Protein AF-A0A3Q3R2K5-F1 (afdb_monomer_lite)

pLDDT: mean 82.6, std 10.85, range [51.72, 96.0]

Foldseek 3Di:
DPVVDDPVVPVVDDPVVVVVVCVVCCVVCVVDDPVRSVVVVCVVCVPPPLPPWDKWFFQDKPDPQADPRWIWTDDQQATFTAHPPPRDTDDGAGPVQFPDWDQPPVFWIWTHGVVRDTITTGTDD

Radius of gyration: 19.09 Å; chains: 1; bounding box: 48×30×46 Å

Structure (mmCIF, N/CA/C/O backbone):
data_AF-A0A3Q3R2K5-F1
#
_entry.id   AF-A0A3Q3R2K5-F1
#
loop_
_atom_site.group_PDB
_atom_site.id
_atom_site.type_symbol
_atom_site.label_atom_id
_atom_site.label_alt_id
_atom_site.label_comp_id
_atom_site.label_asym_id
_atom_site.label_entity_id
_atom_site.label_seq_id
_atom_site.pdbx_PDB_ins_code
_atom_site.Cartn_x
_atom_site.Cartn_y
_atom_site.Cartn_z
_atom_site.occupancy
_atom_site.B_iso_or_equiv
_atom_site.auth_seq_id
_atom_site.auth_comp_id
_atom_site.auth_asym_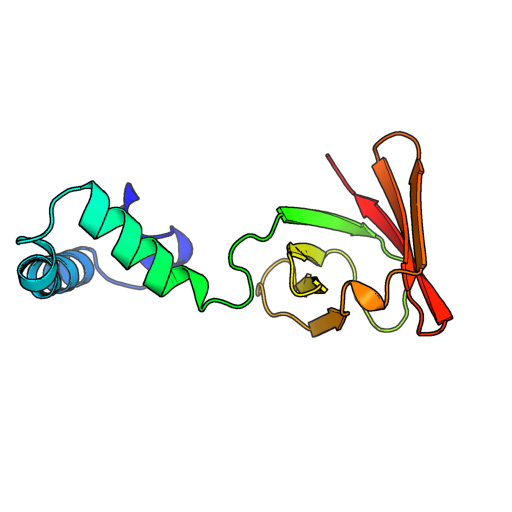id
_atom_site.auth_atom_id
_atom_site.pdbx_PDB_model_num
ATOM 1 N N . MET A 1 1 ? -22.893 -0.768 8.577 1.00 70.75 1 MET A N 1
ATOM 2 C CA . MET A 1 1 ? -22.172 -2.034 8.291 1.00 70.75 1 MET A CA 1
ATOM 3 C C . MET A 1 1 ? -21.407 -1.966 6.982 1.00 70.75 1 MET A C 1
ATOM 5 O O . MET A 1 1 ? -20.203 -2.156 7.020 1.00 70.75 1 MET A O 1
ATOM 9 N N . GLN A 1 2 ? -22.055 -1.666 5.850 1.00 72.50 2 GLN A N 1
ATOM 10 C CA . GLN A 1 2 ? -21.376 -1.603 4.546 1.00 72.50 2 GLN A CA 1
ATOM 11 C C . GLN A 1 2 ? -20.255 -0.547 4.488 1.00 72.50 2 GLN A C 1
ATOM 13 O O . GLN A 1 2 ? -19.241 -0.776 3.850 1.00 72.50 2 GLN A O 1
ATOM 18 N N . GLU A 1 3 ? -20.389 0.561 5.222 1.00 80.31 3 GLU A N 1
ATOM 19 C CA . GLU A 1 3 ? -19.350 1.601 5.333 1.00 80.31 3 GLU A CA 1
ATOM 20 C C . GLU A 1 3 ? -18.143 1.194 6.199 1.00 80.31 3 GLU A C 1
ATOM 22 O O . GLU A 1 3 ? -17.101 1.840 6.152 1.00 80.31 3 GLU A O 1
ATOM 27 N N . CYS A 1 4 ? -18.267 0.130 7.000 1.00 82.56 4 CYS A N 1
ATOM 28 C CA . CYS A 1 4 ? -17.226 -0.319 7.933 1.00 82.56 4 CYS A CA 1
ATOM 29 C C . CYS A 1 4 ? -16.463 -1.552 7.426 1.00 82.56 4 CYS A C 1
ATOM 31 O O . CYS A 1 4 ? -15.482 -1.961 8.043 1.00 82.56 4 CYS A O 1
ATOM 33 N N . VAL A 1 5 ? -16.927 -2.168 6.336 1.00 87.06 5 VAL A N 1
ATOM 34 C CA . VAL A 1 5 ? -16.349 -3.378 5.744 1.00 87.06 5 VAL A CA 1
ATOM 35 C C . VAL A 1 5 ? -15.908 -3.044 4.322 1.00 87.06 5 VAL A C 1
ATOM 37 O O . VAL A 1 5 ? -16.732 -2.554 3.549 1.00 87.06 5 VAL A O 1
ATOM 40 N N . PRO A 1 6 ? -14.656 -3.326 3.921 1.00 84.56 6 PRO A N 1
ATOM 41 C CA . PRO A 1 6 ? -14.230 -3.017 2.565 1.00 84.56 6 PRO A CA 1
ATOM 42 C C . PRO A 1 6 ? -15.091 -3.772 1.529 1.00 84.56 6 PRO A C 1
ATOM 44 O O . PRO A 1 6 ? -15.358 -4.968 1.717 1.00 84.56 6 PRO A O 1
ATOM 47 N N . PRO A 1 7 ? -15.504 -3.124 0.421 1.00 84.75 7 PRO A N 1
ATOM 48 C CA . PRO A 1 7 ? -16.470 -3.685 -0.529 1.00 84.75 7 PRO A CA 1
ATOM 49 C C . PRO A 1 7 ? -16.157 -5.103 -1.041 1.00 84.75 7 PRO A C 1
ATOM 51 O O . PRO A 1 7 ? -17.086 -5.913 -1.095 1.00 84.75 7 PRO A O 1
ATOM 54 N N . PRO A 1 8 ? -14.888 -5.469 -1.339 1.00 83.50 8 PRO A N 1
ATOM 55 C CA . PRO A 1 8 ? -14.554 -6.819 -1.800 1.00 83.50 8 PRO A CA 1
ATOM 56 C C . PRO A 1 8 ? -14.829 -7.928 -0.779 1.00 83.50 8 PRO A C 1
ATOM 58 O O . PRO A 1 8 ? -14.899 -9.095 -1.159 1.00 83.50 8 PRO A O 1
ATOM 61 N N . PHE A 1 9 ? -14.939 -7.600 0.512 1.00 83.81 9 PHE A N 1
ATOM 62 C CA . PHE A 1 9 ? -15.232 -8.568 1.573 1.00 83.81 9 PHE A CA 1
ATOM 63 C C . PHE A 1 9 ? -16.707 -8.582 1.951 1.00 83.81 9 PHE A C 1
ATOM 65 O O . PHE A 1 9 ? -17.216 -9.628 2.352 1.00 83.81 9 PHE A O 1
ATOM 72 N N . TYR A 1 10 ? -17.408 -7.456 1.793 1.00 84.81 10 TYR A N 1
ATOM 73 C CA . TYR A 1 10 ? -18.818 -7.372 2.158 1.00 84.81 10 TYR A CA 1
ATOM 74 C C . TYR A 1 10 ? -19.671 -8.363 1.360 1.00 84.81 10 TYR A C 1
ATOM 76 O O . TYR A 1 10 ? -20.515 -9.032 1.939 1.00 84.81 10 TYR A O 1
ATOM 84 N N . SER A 1 11 ? -19.398 -8.537 0.063 1.00 84.06 11 SER A N 1
ATOM 85 C CA . SER A 1 11 ? -20.109 -9.508 -0.783 1.00 84.06 11 SER A CA 1
ATOM 86 C C . SER A 1 11 ? -19.747 -10.972 -0.506 1.00 84.06 11 SER A C 1
ATOM 88 O O . SER A 1 11 ? -20.502 -11.864 -0.884 1.00 84.06 11 SER A O 1
ATOM 90 N N . LYS A 1 12 ? -18.611 -11.242 0.154 1.00 85.06 12 LYS A N 1
ATOM 91 C CA . LYS A 1 12 ? -18.142 -12.609 0.442 1.00 85.06 12 LYS A CA 1
ATOM 92 C C . LYS A 1 12 ? -18.839 -13.247 1.641 1.00 85.06 12 LYS A C 1
ATOM 94 O O . LYS A 1 12 ? -18.753 -14.460 1.807 1.00 85.06 12 LYS A O 1
ATOM 99 N N . GLN A 1 13 ? -19.501 -12.456 2.484 1.00 83.19 13 GLN A N 1
ATOM 100 C CA . GLN A 1 13 ? -20.222 -12.951 3.654 1.00 83.19 13 GLN A CA 1
ATOM 101 C C . GLN A 1 13 ? -21.599 -12.299 3.779 1.00 83.19 13 GLN A C 1
ATOM 103 O O . GLN A 1 13 ? -21.805 -11.160 3.376 1.00 83.19 13 GLN A O 1
ATOM 108 N N . GLY A 1 14 ? -22.561 -13.021 4.356 1.00 84.25 14 GLY A N 1
ATOM 109 C CA . GLY A 1 14 ? -23.910 -12.494 4.563 1.00 84.25 14 GLY A CA 1
ATOM 110 C C . GLY A 1 14 ? -23.936 -11.333 5.563 1.00 84.25 14 GLY A C 1
ATOM 111 O O . GLY A 1 14 ? -23.191 -11.324 6.544 1.00 84.25 14 GLY A O 1
ATOM 112 N N . SER A 1 15 ? -24.848 -10.377 5.365 1.00 86.12 15 SER A N 1
ATOM 113 C CA . SER A 1 15 ? -25.015 -9.203 6.240 1.00 86.12 15 SER A CA 1
ATOM 114 C C . SER A 1 15 ? -25.218 -9.570 7.717 1.00 86.12 15 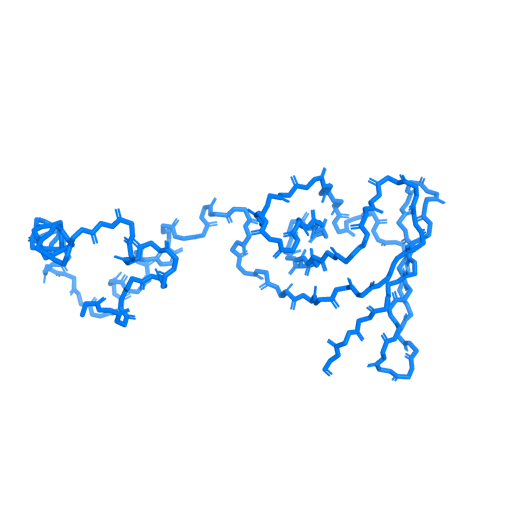SER A C 1
ATOM 116 O O . SER A 1 15 ? -24.655 -8.924 8.598 1.00 86.12 15 SER A O 1
ATOM 118 N N . GLN A 1 16 ? -25.960 -10.648 7.985 1.00 89.00 16 GLN A N 1
ATOM 119 C CA . GLN A 1 16 ? -26.173 -11.191 9.331 1.00 89.00 16 GLN A CA 1
ATOM 120 C C . GLN A 1 16 ? -24.884 -11.714 9.971 1.00 89.00 16 GLN A C 1
ATOM 122 O O . GLN A 1 16 ? -24.672 -11.546 11.168 1.00 89.00 16 GLN A O 1
ATOM 127 N N . HIS A 1 17 ? -23.992 -12.311 9.181 1.00 90.12 17 HIS A N 1
ATOM 128 C CA . HIS A 1 17 ? -22.720 -12.811 9.691 1.00 90.12 17 HIS A CA 1
ATOM 129 C C . HIS A 1 17 ? -21.810 -11.655 10.124 1.00 90.12 17 HIS A C 1
ATOM 131 O O . HIS A 1 17 ? -21.251 -11.689 11.218 1.00 90.12 17 HIS A O 1
ATOM 137 N N . TRP A 1 18 ? -21.752 -10.582 9.328 1.00 89.75 18 TRP A N 1
ATOM 138 C CA . TRP A 1 18 ? -21.066 -9.347 9.713 1.00 89.75 18 TRP A CA 1
ATOM 139 C C . TRP A 1 18 ? -21.628 -8.745 11.002 1.00 89.75 18 TRP A C 1
ATOM 141 O O . TRP A 1 18 ? -20.851 -8.372 11.876 1.00 89.75 18 TRP A O 1
ATOM 151 N N . LEU A 1 19 ? -22.958 -8.678 11.142 1.00 89.06 19 LEU A N 1
ATOM 152 C CA . LEU A 1 19 ? -23.605 -8.184 12.364 1.00 89.06 19 LEU A CA 1
ATOM 153 C C . LEU A 1 19 ? -23.189 -9.003 13.585 1.00 89.06 19 LEU A C 1
ATOM 155 O O . LEU A 1 19 ? -22.735 -8.427 14.570 1.00 89.06 19 LEU A O 1
ATOM 159 N N . ASN A 1 20 ? -23.263 -10.330 13.491 1.00 91.56 20 ASN A N 1
ATOM 160 C CA . ASN A 1 20 ? -22.887 -11.217 14.587 1.00 91.56 20 ASN A CA 1
ATOM 161 C C . ASN A 1 20 ? -21.421 -11.030 14.997 1.00 91.56 20 ASN A C 1
ATOM 163 O O . ASN A 1 20 ? -21.146 -10.876 16.186 1.00 91.56 20 ASN A O 1
ATOM 167 N N . MET A 1 21 ? -20.492 -10.977 14.036 1.00 89.88 21 MET A N 1
ATOM 168 C CA . MET A 1 21 ? -19.074 -10.732 14.329 1.00 89.88 21 MET A CA 1
ATOM 169 C C . MET A 1 21 ? -18.860 -9.371 14.999 1.00 89.88 21 MET A C 1
ATOM 171 O O . MET A 1 21 ? -18.153 -9.274 16.001 1.00 89.88 21 MET A O 1
ATOM 175 N N . THR A 1 22 ? -19.494 -8.309 14.496 1.00 89.19 22 THR A N 1
ATOM 176 C CA . THR A 1 22 ? -19.372 -6.978 15.103 1.00 89.19 22 THR A CA 1
ATOM 177 C C . THR A 1 22 ? -19.927 -6.958 16.523 1.00 89.19 22 THR A C 1
ATOM 179 O O . THR A 1 22 ? -19.257 -6.446 17.414 1.00 89.19 22 THR A O 1
ATOM 182 N N . THR A 1 23 ? -21.099 -7.548 16.772 1.00 89.69 23 THR A N 1
ATOM 183 C CA . THR A 1 23 ? -21.684 -7.626 18.119 1.00 89.69 23 THR A CA 1
ATOM 184 C C . THR A 1 23 ? -20.788 -8.402 19.083 1.00 89.69 23 THR A C 1
ATOM 186 O O . THR A 1 23 ? -20.613 -7.965 20.219 1.00 89.69 23 THR A O 1
ATOM 189 N N . GLN A 1 24 ? -20.176 -9.503 18.633 1.00 91.00 24 GLN A N 1
ATOM 190 C CA . GLN A 1 24 ? -19.235 -10.288 19.438 1.00 91.00 24 GLN A CA 1
ATOM 191 C C . GLN A 1 24 ? -17.999 -9.473 19.843 1.00 91.00 24 GLN A C 1
ATOM 193 O O . GLN A 1 24 ? -17.618 -9.474 21.012 1.00 91.00 24 GLN A O 1
ATOM 198 N N . HIS A 1 25 ? -17.401 -8.726 18.913 1.00 88.50 25 HIS A N 1
ATOM 199 C CA . HIS A 1 25 ? -16.209 -7.922 19.200 1.00 88.50 25 HIS A CA 1
ATOM 200 C C . HIS A 1 25 ? -16.513 -6.586 19.895 1.00 88.50 25 HIS A C 1
ATOM 202 O O . HIS A 1 25 ? -15.626 -6.008 20.526 1.00 88.50 25 HIS A O 1
ATOM 208 N N . MET A 1 26 ? -17.762 -6.108 19.859 1.00 88.69 26 MET A N 1
ATOM 209 C CA . MET A 1 26 ? -18.144 -4.830 20.466 1.00 88.69 26 MET A CA 1
ATOM 210 C C . MET A 1 26 ? -17.891 -4.799 21.979 1.00 88.69 26 MET A C 1
ATOM 212 O O . MET A 1 26 ? -17.532 -3.752 22.508 1.00 88.69 26 MET A O 1
ATOM 216 N N . GLN A 1 27 ? -18.012 -5.933 22.679 1.00 86.75 27 GLN A N 1
ATOM 217 C CA . GLN A 1 27 ? -17.764 -6.012 24.127 1.00 86.75 27 GLN A CA 1
ATOM 218 C C . GLN A 1 27 ? -16.314 -5.670 24.507 1.00 86.75 27 GLN A C 1
ATOM 220 O O . GLN A 1 27 ? -16.074 -5.117 25.576 1.00 86.75 27 GLN A O 1
ATOM 225 N N . GLN A 1 28 ? -15.353 -5.955 23.623 1.00 85.56 28 GLN A N 1
ATOM 226 C CA . GLN A 1 28 ? -13.933 -5.656 23.843 1.00 85.56 28 GLN A CA 1
ATOM 227 C C . GLN A 1 28 ? -13.609 -4.178 23.589 1.00 85.56 28 GLN A C 1
ATOM 229 O O . GLN A 1 28 ? -12.684 -3.633 24.183 1.00 85.56 28 GLN A O 1
ATOM 234 N N . VAL A 1 29 ? -14.385 -3.526 22.718 1.00 86.81 29 VAL A N 1
ATOM 235 C CA . VAL A 1 29 ? -14.189 -2.126 22.312 1.00 86.81 29 VAL A CA 1
ATOM 236 C C . VAL A 1 29 ? -15.011 -1.162 23.174 1.00 86.81 29 VAL A C 1
ATOM 238 O O . VAL A 1 29 ? -14.607 -0.019 23.359 1.00 86.81 29 VAL A O 1
ATOM 241 N N . GLN A 1 30 ? -16.128 -1.619 23.750 1.00 88.56 30 GLN A N 1
ATOM 242 C CA . GLN A 1 30 ? -17.037 -0.810 24.568 1.00 88.56 30 GLN A CA 1
ATOM 243 C C . GLN A 1 30 ? -16.381 0.023 25.689 1.00 88.56 30 GLN A C 1
ATOM 245 O O . GLN A 1 30 ? -16.810 1.162 25.873 1.00 88.56 30 GLN A O 1
ATOM 250 N N . PRO A 1 31 ? -15.376 -0.475 26.442 1.00 92.38 31 PRO A N 1
ATOM 251 C CA . PRO A 1 31 ? -14.753 0.312 27.509 1.00 92.38 31 PRO A CA 1
ATOM 252 C C . PRO A 1 31 ? -13.790 1.398 27.001 1.00 92.38 31 PRO A C 1
ATOM 254 O O . PRO A 1 31 ? -13.301 2.199 27.798 1.00 92.38 31 PRO A O 1
ATOM 257 N N . LEU A 1 32 ? -13.483 1.432 25.701 1.00 94.44 32 LEU A N 1
ATOM 258 C CA . LEU A 1 32 ? -12.528 2.370 25.122 1.00 94.44 32 LEU A CA 1
ATOM 259 C C . LEU A 1 32 ? -13.203 3.699 24.789 1.00 94.44 32 LEU A C 1
ATOM 261 O O . LEU A 1 32 ? -14.272 3.748 24.183 1.00 94.44 32 LEU A O 1
ATOM 265 N N . ASN A 1 33 ? -12.521 4.803 25.086 1.00 95.69 33 ASN A N 1
ATOM 266 C CA . ASN A 1 33 ? -12.895 6.088 24.503 1.00 95.69 33 ASN A CA 1
ATOM 267 C C . ASN A 1 33 ? -12.481 6.155 23.011 1.00 95.69 33 ASN A C 1
ATOM 269 O O . ASN A 1 33 ? -11.641 5.370 22.558 1.00 95.69 33 ASN A O 1
ATOM 273 N N . PRO A 1 34 ? -13.004 7.116 22.224 1.00 94.62 34 PRO A N 1
ATOM 274 C CA . PRO A 1 34 ? -12.707 7.200 20.793 1.00 94.62 34 PRO A CA 1
ATOM 275 C C . PRO A 1 34 ? -11.215 7.309 20.445 1.00 94.62 34 PRO A C 1
ATOM 277 O O . PRO A 1 34 ? -10.783 6.772 19.427 1.00 94.62 34 PRO A O 1
ATOM 280 N N . HIS A 1 35 ? -10.406 7.978 21.273 1.00 96.00 35 HIS A N 1
ATOM 281 C CA . HIS A 1 35 ? -8.964 8.091 21.041 1.00 96.00 35 HIS A CA 1
ATOM 282 C C . HIS A 1 35 ? -8.250 6.759 21.279 1.00 96.00 35 HIS A C 1
ATOM 284 O O . HIS A 1 35 ? -7.406 6.369 20.475 1.00 96.00 35 HIS A O 1
ATOM 290 N N . GLN A 1 36 ? -8.625 6.039 22.337 1.00 96.00 36 GLN A N 1
ATOM 291 C CA . GLN A 1 36 ? -8.100 4.707 22.638 1.00 96.00 36 GLN A CA 1
ATOM 292 C C . GLN A 1 36 ? -8.471 3.702 21.547 1.00 96.00 36 GLN A C 1
ATOM 294 O O . GLN A 1 36 ? -7.601 2.973 21.080 1.00 96.00 36 GLN A O 1
ATOM 299 N N . ALA A 1 37 ? -9.724 3.712 21.082 1.00 94.19 37 ALA A N 1
ATOM 300 C CA . ALA A 1 37 ? -10.169 2.849 19.991 1.00 94.19 37 ALA A CA 1
ATOM 301 C C . ALA A 1 37 ? -9.382 3.119 18.695 1.00 94.19 37 ALA A C 1
ATOM 303 O O . ALA A 1 37 ? -8.929 2.182 18.041 1.00 94.19 37 ALA A O 1
ATOM 304 N N . ARG A 1 38 ? -9.140 4.395 18.352 1.00 94.69 38 ARG A N 1
ATOM 305 C CA . ARG A 1 38 ? -8.301 4.773 17.199 1.00 94.69 38 ARG A CA 1
ATOM 306 C C . ARG A 1 38 ? -6.855 4.315 17.365 1.00 94.69 38 ARG A C 1
ATOM 308 O O . ARG A 1 38 ? -6.294 3.763 16.426 1.00 94.69 38 ARG A O 1
ATOM 315 N N . ALA A 1 39 ? -6.257 4.525 18.537 1.00 95.56 39 ALA A N 1
ATOM 316 C CA . ALA A 1 39 ? -4.881 4.117 18.805 1.00 95.56 39 ALA A CA 1
ATOM 317 C C . ALA A 1 39 ? -4.714 2.592 18.730 1.00 95.56 39 ALA A C 1
ATOM 319 O O . ALA A 1 39 ? -3.780 2.115 18.092 1.00 95.56 39 ALA A O 1
ATOM 320 N N . GLN A 1 40 ? -5.642 1.824 19.310 1.00 94.06 40 GLN A N 1
ATOM 321 C CA . GLN A 1 40 ? -5.636 0.365 19.202 1.00 94.06 40 GLN A CA 1
ATOM 322 C C . GLN A 1 40 ? -5.831 -0.104 17.760 1.00 94.06 40 GLN A C 1
ATOM 324 O O . GLN A 1 40 ? -5.099 -0.979 17.308 1.00 94.06 40 GLN A O 1
ATOM 329 N N . PHE A 1 41 ? -6.763 0.501 17.017 1.00 93.44 41 PHE A N 1
ATOM 330 C CA . PHE A 1 41 ? -6.949 0.191 15.601 1.00 93.44 41 PHE A CA 1
ATOM 331 C C . PHE A 1 41 ? -5.668 0.434 14.803 1.00 93.44 41 PHE A C 1
ATOM 333 O O . PHE A 1 41 ? -5.219 -0.464 14.095 1.00 93.44 41 PHE A O 1
ATOM 340 N N . LEU A 1 42 ? -5.043 1.604 14.969 1.00 95.25 42 LEU A N 1
ATOM 341 C CA . LEU A 1 42 ? -3.768 1.932 14.331 1.00 95.25 42 LEU A CA 1
ATOM 342 C C . LEU A 1 42 ? -2.658 0.957 14.733 1.00 95.25 42 LEU A C 1
ATOM 344 O O . LEU A 1 42 ? -1.874 0.570 13.877 1.00 95.25 42 LEU A O 1
ATOM 348 N N . GLY A 1 43 ? -2.621 0.519 15.993 1.00 95.19 43 GLY A N 1
ATOM 349 C CA . GLY A 1 43 ? -1.692 -0.510 16.461 1.00 95.19 43 GLY A CA 1
ATOM 350 C C . GLY A 1 43 ? -1.906 -1.878 15.807 1.00 95.19 43 GLY A C 1
ATOM 351 O O . GLY A 1 43 ? -0.939 -2.588 15.560 1.00 95.19 43 GLY A O 1
ATOM 352 N N . MET A 1 44 ? -3.150 -2.248 15.487 1.00 93.19 44 MET A N 1
ATOM 353 C CA . MET A 1 44 ? -3.439 -3.483 14.751 1.00 93.19 44 MET A CA 1
ATOM 354 C C . MET A 1 44 ? -3.052 -3.364 13.277 1.00 93.19 44 MET A C 1
ATOM 356 O O . MET A 1 44 ? -2.396 -4.252 12.736 1.00 93.19 44 MET A O 1
ATOM 360 N N . VAL A 1 45 ? -3.449 -2.272 12.616 1.00 93.56 45 VAL A N 1
ATOM 361 C CA . VAL A 1 45 ? -3.197 -2.114 11.178 1.00 93.56 45 VAL A CA 1
ATOM 362 C C . VAL A 1 45 ? -1.742 -1.773 10.861 1.00 93.56 45 VAL A C 1
ATOM 364 O O . VAL A 1 45 ? -1.315 -2.026 9.740 1.00 93.56 45 VAL A O 1
ATOM 367 N N . SER A 1 46 ? -0.962 -1.256 11.818 1.00 93.62 46 SER A N 1
ATOM 368 C CA . SER A 1 46 ? 0.458 -0.932 11.614 1.00 93.62 46 SER A CA 1
ATOM 369 C C . SER A 1 46 ? 1.345 -2.148 11.370 1.00 93.62 46 SER A C 1
ATOM 371 O O . SER A 1 46 ? 2.409 -2.011 10.772 1.00 93.62 46 SER A O 1
ATOM 373 N N . ALA A 1 47 ? 0.897 -3.339 11.771 1.00 92.50 47 ALA A N 1
ATOM 374 C CA . ALA A 1 47 ? 1.579 -4.593 11.474 1.00 92.50 47 ALA A CA 1
ATOM 375 C C . ALA A 1 47 ? 1.433 -5.020 10.001 1.00 92.50 47 ALA A C 1
ATOM 377 O O . ALA A 1 47 ? 2.122 -5.939 9.556 1.00 92.50 47 ALA A O 1
ATOM 378 N N . PHE A 1 48 ? 0.532 -4.398 9.232 1.00 91.00 48 PHE A N 1
ATOM 379 C CA . PHE A 1 48 ? 0.345 -4.757 7.832 1.00 91.00 48 PHE A CA 1
ATOM 380 C C . PHE A 1 48 ? 1.502 -4.241 6.968 1.00 91.00 48 PHE A C 1
ATOM 382 O O . PHE A 1 48 ? 1.857 -3.067 7.071 1.00 91.00 48 PHE A O 1
ATOM 389 N N . PRO A 1 49 ? 2.045 -5.060 6.042 1.00 89.88 49 PRO A N 1
ATOM 390 C CA . PRO A 1 49 ? 3.199 -4.672 5.224 1.00 89.88 49 PRO A CA 1
ATOM 391 C C . PRO A 1 49 ? 3.011 -3.373 4.429 1.00 89.88 49 PRO A C 1
ATOM 393 O O . PRO A 1 49 ? 3.976 -2.662 4.160 1.00 89.88 49 PRO A O 1
ATOM 396 N N . MET A 1 50 ? 1.764 -3.074 4.051 1.00 92.38 50 MET A N 1
ATOM 397 C CA . MET A 1 50 ? 1.390 -1.898 3.259 1.00 92.38 50 MET A CA 1
ATOM 398 C C . MET A 1 50 ? 0.866 -0.731 4.111 1.00 92.38 50 MET A C 1
ATOM 400 O O . MET A 1 50 ? 0.302 0.225 3.576 1.00 92.38 50 MET A O 1
ATOM 404 N N . PHE A 1 51 ? 0.992 -0.800 5.438 1.00 93.19 51 PHE A N 1
ATOM 405 C CA . PHE A 1 51 ? 0.584 0.297 6.304 1.00 93.19 51 PHE A CA 1
ATOM 406 C C . PHE A 1 51 ? 1.430 1.547 6.044 1.00 93.19 51 PHE A C 1
ATOM 408 O O . PHE A 1 51 ? 2.650 1.476 5.900 1.00 93.19 51 PHE A O 1
ATOM 415 N N . GLY A 1 52 ? 0.768 2.704 5.978 1.00 92.56 52 GLY A N 1
ATOM 416 C CA . GLY A 1 52 ? 1.428 3.983 5.708 1.00 92.56 52 GLY A CA 1
ATOM 417 C C . GLY A 1 52 ? 1.953 4.139 4.277 1.00 92.56 52 GLY A C 1
ATOM 418 O O . GLY A 1 52 ? 2.719 5.064 4.020 1.00 92.56 52 GLY A O 1
ATOM 419 N N . SER A 1 53 ? 1.562 3.260 3.349 1.00 94.31 53 SER A N 1
ATOM 420 C CA . SER A 1 53 ? 1.955 3.372 1.946 1.00 94.31 53 SER A CA 1
ATOM 421 C C . SER A 1 53 ? 1.198 4.469 1.201 1.00 94.31 53 SER A C 1
ATOM 423 O O . SER A 1 53 ? -0.015 4.618 1.345 1.00 94.31 53 SER A O 1
ATOM 425 N N . SER A 1 54 ? 1.910 5.179 0.328 1.00 91.25 54 SER A N 1
ATOM 426 C CA . SER A 1 54 ? 1.315 5.908 -0.797 1.00 91.25 54 SER A CA 1
ATOM 427 C C . SER A 1 54 ? 1.250 4.985 -2.011 1.00 91.25 54 SER A C 1
ATOM 429 O O . SER A 1 54 ? 2.243 4.330 -2.322 1.00 91.25 54 SER A O 1
ATOM 431 N N . PHE A 1 55 ? 0.101 4.915 -2.684 1.00 90.69 55 PHE A N 1
ATOM 432 C CA . PHE A 1 55 ? -0.119 4.003 -3.809 1.00 90.69 55 PHE A CA 1
ATOM 433 C C . PHE A 1 55 ? -0.211 4.767 -5.129 1.00 90.69 55 PHE A C 1
ATOM 435 O O . PHE A 1 55 ? -0.946 5.747 -5.229 1.00 90.69 55 PHE A O 1
ATOM 442 N N . PHE A 1 56 ? 0.494 4.280 -6.146 1.00 88.38 56 PHE A N 1
ATOM 443 C CA . PHE A 1 56 ? 0.548 4.859 -7.484 1.00 88.38 56 PHE A CA 1
ATOM 444 C C . PHE A 1 56 ? 0.228 3.791 -8.520 1.00 88.38 56 PHE A C 1
ATOM 446 O O . PHE A 1 56 ? 0.754 2.679 -8.462 1.00 88.38 56 PHE A O 1
ATOM 453 N N . TYR A 1 57 ? -0.620 4.124 -9.486 1.00 88.56 57 TYR A N 1
ATOM 454 C CA . TYR A 1 57 ? -0.885 3.241 -10.611 1.00 88.56 57 TYR A CA 1
ATOM 455 C C . TYR A 1 57 ? 0.179 3.444 -11.693 1.00 88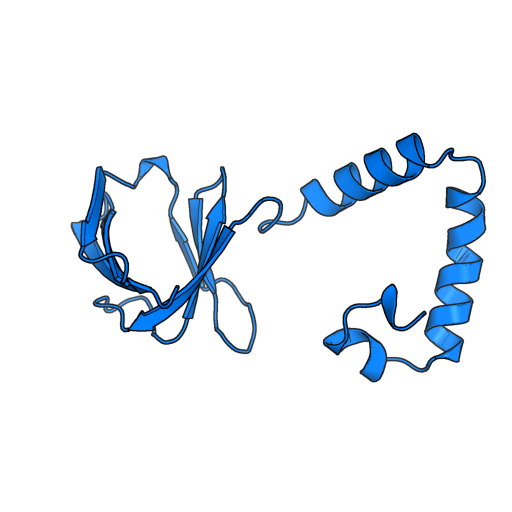.56 57 TYR A C 1
ATOM 457 O O . TYR A 1 57 ? 0.398 4.562 -12.166 1.00 88.56 57 TYR A O 1
ATOM 465 N N . ILE A 1 58 ? 0.846 2.354 -12.065 1.00 86.75 58 ILE A N 1
ATOM 466 C CA . ILE A 1 58 ? 1.914 2.342 -13.061 1.00 86.75 58 ILE A CA 1
ATOM 467 C C . ILE A 1 58 ? 1.368 1.712 -14.336 1.00 86.75 58 ILE A C 1
ATOM 469 O O . ILE A 1 58 ? 1.102 0.509 -14.383 1.00 86.75 58 ILE A O 1
ATOM 473 N N . GLN A 1 59 ? 1.220 2.522 -15.383 1.00 85.69 59 GLN A N 1
ATOM 474 C CA . GLN A 1 59 ? 0.658 2.070 -16.657 1.00 85.69 59 GLN A CA 1
ATOM 475 C C . GLN A 1 59 ? 1.665 1.243 -17.468 1.00 85.69 59 GLN A C 1
ATOM 477 O O . GLN A 1 59 ? 1.294 0.278 -18.134 1.00 85.69 59 GLN A O 1
ATOM 482 N N . SER A 1 60 ? 2.939 1.623 -17.415 1.00 83.94 60 SER A N 1
ATOM 483 C CA . SER A 1 60 ? 4.036 0.955 -18.115 1.00 83.94 60 SER A CA 1
ATOM 484 C C . SER A 1 60 ? 5.327 1.097 -17.322 1.00 83.94 60 SER A C 1
ATOM 486 O O . SER A 1 60 ? 5.556 2.138 -16.699 1.00 83.94 60 SER A O 1
ATOM 488 N N . LEU A 1 61 ? 6.182 0.080 -17.398 1.00 82.19 61 LEU A N 1
ATOM 489 C CA . LEU A 1 61 ? 7.506 0.090 -16.790 1.00 82.19 61 LEU A CA 1
ATOM 490 C C . LEU A 1 61 ? 8.520 -0.627 -17.692 1.00 82.19 61 LEU A C 1
ATOM 492 O O . LEU A 1 61 ? 8.146 -1.518 -18.452 1.00 82.19 61 LEU A O 1
ATOM 496 N N . ASN A 1 62 ? 9.793 -0.239 -17.607 1.00 79.94 62 ASN A N 1
ATOM 497 C CA . ASN A 1 62 ? 10.884 -0.856 -18.369 1.00 79.94 62 ASN A CA 1
ATOM 498 C C . ASN A 1 62 ? 11.736 -1.784 -17.484 1.00 79.94 62 ASN A C 1
ATOM 500 O O . ASN A 1 62 ? 12.809 -1.394 -17.036 1.00 79.94 62 ASN A O 1
ATOM 504 N N . SER A 1 63 ? 11.241 -2.988 -17.199 1.00 76.75 63 SER A N 1
ATOM 505 C CA . SER A 1 63 ? 11.965 -4.031 -16.461 1.00 76.75 63 SER A CA 1
ATOM 506 C C . SER A 1 63 ? 11.539 -5.409 -16.960 1.00 76.75 63 SER A C 1
ATOM 508 O O . SER A 1 63 ? 10.403 -5.598 -17.395 1.00 76.75 63 SER A O 1
ATOM 510 N N . ALA A 1 64 ? 12.468 -6.364 -16.915 1.00 75.31 64 ALA A N 1
ATOM 511 C CA . ALA A 1 64 ? 12.211 -7.757 -17.264 1.00 75.31 64 ALA A CA 1
ATOM 512 C C . ALA A 1 64 ? 11.585 -8.552 -16.105 1.00 75.31 64 ALA A C 1
ATOM 514 O O . ALA A 1 64 ? 10.989 -9.601 -16.343 1.00 75.31 64 ALA A O 1
ATOM 515 N N . SER A 1 65 ? 11.725 -8.072 -14.865 1.00 78.12 65 SER A N 1
ATOM 516 C CA . SER A 1 65 ? 11.299 -8.770 -13.646 1.00 78.12 65 SER A CA 1
ATOM 517 C C . SER A 1 65 ? 9.904 -8.358 -13.164 1.00 78.12 65 SER A C 1
ATOM 519 O O . SER A 1 65 ? 9.247 -9.118 -12.453 1.00 78.12 65 SER A O 1
ATOM 521 N N . ILE A 1 66 ? 9.423 -7.177 -13.569 1.00 81.00 66 ILE A N 1
ATOM 522 C CA . ILE A 1 66 ? 8.139 -6.617 -13.131 1.00 81.00 66 ILE A CA 1
ATOM 523 C C . ILE A 1 66 ? 7.218 -6.431 -14.335 1.00 81.00 66 ILE A C 1
ATOM 525 O O . ILE A 1 66 ? 7.611 -5.897 -15.367 1.00 81.00 66 ILE A O 1
ATOM 529 N N . HIS A 1 67 ? 5.961 -6.846 -14.204 1.00 84.56 67 HIS A N 1
ATOM 530 C CA . HIS A 1 67 ? 4.968 -6.690 -15.262 1.00 84.56 67 HIS A CA 1
ATOM 531 C C . HIS A 1 67 ? 4.048 -5.499 -14.984 1.00 84.56 67 HIS A C 1
ATOM 533 O O . HIS A 1 67 ? 3.421 -5.426 -13.929 1.00 84.56 67 HIS A O 1
ATOM 539 N N . ALA A 1 68 ? 3.943 -4.589 -15.954 1.00 86.94 68 ALA A N 1
ATOM 540 C CA . ALA A 1 68 ? 2.924 -3.543 -15.979 1.00 86.94 68 ALA A CA 1
ATOM 541 C C . ALA A 1 68 ? 1.645 -4.035 -16.696 1.00 86.94 68 ALA A C 1
ATOM 543 O O . ALA A 1 68 ? 1.740 -4.898 -17.573 1.00 86.94 68 ALA A O 1
ATOM 544 N N . PRO A 1 69 ? 0.462 -3.463 -16.405 1.00 90.75 69 PRO A N 1
ATOM 545 C CA . PRO A 1 69 ? 0.207 -2.457 -15.374 1.00 90.75 69 PRO A CA 1
ATOM 546 C C . PRO A 1 69 ? 0.266 -3.033 -13.953 1.00 90.75 69 PRO A C 1
ATOM 548 O O . PRO A 1 69 ? -0.180 -4.153 -13.699 1.00 90.75 69 PRO A O 1
ATOM 551 N N . CYS A 1 70 ? 0.781 -2.245 -13.015 1.00 91.19 70 CYS A N 1
ATOM 552 C CA . CYS A 1 70 ? 0.920 -2.633 -11.612 1.00 91.19 70 CYS A CA 1
ATOM 553 C C . CYS A 1 70 ? 0.623 -1.459 -10.673 1.00 91.19 70 CYS A C 1
ATOM 555 O O . CYS A 1 70 ? 0.475 -0.315 -11.102 1.00 91.19 70 CYS A O 1
ATOM 557 N N . ILE A 1 71 ? 0.545 -1.740 -9.376 1.00 91.88 71 ILE A N 1
ATOM 558 C CA . ILE A 1 71 ? 0.445 -0.719 -8.331 1.00 91.88 71 ILE A CA 1
ATOM 559 C C . ILE A 1 71 ? 1.809 -0.626 -7.652 1.00 91.88 71 ILE A C 1
ATOM 561 O O . ILE A 1 71 ? 2.338 -1.637 -7.201 1.00 91.88 71 ILE A O 1
ATOM 565 N N . LEU A 1 72 ? 2.375 0.573 -7.565 1.00 90.12 72 LEU A N 1
ATOM 566 C CA . LEU A 1 72 ? 3.540 0.859 -6.737 1.00 90.12 72 LEU A CA 1
ATOM 567 C C . LEU A 1 72 ? 3.062 1.369 -5.376 1.00 90.12 72 LEU A C 1
ATOM 569 O O . LEU A 1 72 ? 2.404 2.404 -5.308 1.00 90.12 72 LEU A O 1
ATOM 573 N N . ALA A 1 73 ? 3.421 0.680 -4.298 1.00 92.50 73 ALA A N 1
ATOM 574 C CA . ALA A 1 73 ? 3.251 1.165 -2.936 1.00 92.50 73 ALA A CA 1
ATOM 575 C C . ALA A 1 73 ? 4.597 1.643 -2.380 1.00 92.50 73 ALA A C 1
ATOM 577 O O . ALA A 1 73 ? 5.571 0.893 -2.366 1.00 92.50 73 ALA A O 1
ATOM 578 N N . VAL A 1 74 ? 4.647 2.886 -1.908 1.00 88.69 74 VAL A N 1
ATOM 579 C CA . VAL A 1 74 ? 5.845 3.509 -1.331 1.00 88.69 74 VAL A CA 1
ATOM 580 C C . VAL A 1 74 ? 5.616 3.742 0.154 1.00 88.69 74 VAL A C 1
ATOM 582 O O . VAL A 1 74 ? 4.701 4.480 0.519 1.00 88.69 74 VAL A O 1
ATOM 585 N N . ASN A 1 75 ? 6.441 3.141 1.011 1.00 89.81 75 ASN A N 1
ATOM 586 C CA . ASN A 1 75 ? 6.420 3.368 2.457 1.00 89.81 75 ASN A CA 1
ATOM 587 C C . ASN A 1 75 ? 7.835 3.391 3.055 1.00 89.81 75 ASN A C 1
ATOM 589 O O . ASN A 1 75 ? 8.832 3.295 2.343 1.00 89.81 75 ASN A O 1
ATOM 593 N N . LEU A 1 76 ? 7.927 3.522 4.383 1.00 86.12 76 LEU A N 1
ATOM 594 C CA . LEU A 1 76 ? 9.208 3.555 5.102 1.00 86.12 76 LEU A CA 1
ATOM 595 C C . LEU A 1 76 ? 10.055 2.287 4.899 1.00 86.12 76 LEU A C 1
ATOM 597 O O . LEU A 1 76 ? 11.274 2.355 5.036 1.00 86.12 76 LEU A O 1
ATOM 601 N N . ASN A 1 77 ? 9.432 1.156 4.553 1.00 86.56 77 ASN A N 1
ATOM 602 C CA . ASN A 1 77 ? 10.132 -0.104 4.318 1.00 86.56 77 ASN A CA 1
ATOM 603 C C . ASN A 1 77 ? 10.695 -0.204 2.893 1.00 86.56 77 ASN A C 1
ATOM 605 O O . ASN A 1 77 ? 11.613 -0.992 2.674 1.00 86.56 77 ASN A O 1
ATOM 609 N N . GLY A 1 78 ? 10.155 0.544 1.923 1.00 86.88 78 GLY A N 1
ATOM 610 C CA . GLY A 1 78 ? 10.575 0.399 0.534 1.00 86.88 78 GLY A CA 1
ATOM 611 C C . GLY A 1 78 ? 9.556 0.766 -0.535 1.00 86.88 78 GLY A C 1
ATOM 612 O O . GLY A 1 78 ? 8.497 1.349 -0.283 1.00 86.88 78 GLY A O 1
ATOM 613 N N . LEU A 1 79 ? 9.914 0.355 -1.748 1.00 87.19 79 LEU A N 1
ATOM 614 C CA . LEU A 1 79 ? 9.080 0.311 -2.938 1.00 87.19 79 LEU A CA 1
ATOM 615 C C . LEU A 1 79 ? 8.542 -1.111 -3.107 1.00 87.19 79 LEU A C 1
ATOM 617 O O . LEU A 1 79 ? 9.313 -2.062 -3.213 1.00 87.19 79 LEU A O 1
ATOM 621 N N . HIS A 1 80 ? 7.225 -1.260 -3.170 1.00 90.06 80 HIS A N 1
ATOM 622 C CA . HIS A 1 80 ? 6.565 -2.554 -3.334 1.00 90.06 80 HIS A CA 1
ATOM 623 C C . HIS A 1 80 ? 5.748 -2.539 -4.617 1.00 90.06 80 HIS A C 1
ATOM 625 O O . HIS A 1 80 ? 4.896 -1.669 -4.796 1.00 90.06 80 HIS A O 1
ATOM 631 N N . PHE A 1 81 ? 5.984 -3.502 -5.501 1.00 89.75 81 PHE A N 1
ATOM 632 C CA . PHE A 1 81 ? 5.241 -3.650 -6.748 1.00 89.75 81 PHE A CA 1
ATOM 633 C C . PHE A 1 81 ? 4.185 -4.739 -6.589 1.00 89.75 81 PHE A C 1
ATOM 635 O O . PHE A 1 81 ? 4.498 -5.913 -6.367 1.00 89.75 81 PHE A O 1
ATOM 642 N N . LEU A 1 82 ? 2.920 -4.339 -6.701 1.00 93.00 82 LEU A N 1
ATOM 643 C CA . LEU A 1 82 ? 1.761 -5.201 -6.523 1.00 93.00 82 LEU A CA 1
ATOM 644 C C . LEU A 1 82 ? 1.042 -5.442 -7.848 1.00 93.00 82 LEU A C 1
ATOM 646 O O . LEU A 1 82 ? 0.923 -4.546 -8.688 1.00 93.00 82 LEU A O 1
ATOM 650 N N . ASN A 1 83 ? 0.471 -6.634 -7.995 1.00 91.38 83 ASN A N 1
ATOM 651 C CA . ASN A 1 83 ? -0.502 -6.901 -9.048 1.00 91.38 83 ASN A CA 1
ATOM 652 C C . ASN A 1 83 ? -1.684 -5.923 -8.958 1.00 91.38 83 ASN A C 1
ATOM 654 O O . ASN A 1 83 ? -2.214 -5.709 -7.864 1.00 91.38 83 ASN A O 1
ATOM 658 N N . LYS A 1 84 ? -2.156 -5.397 -10.094 1.00 88.81 84 LYS A N 1
ATOM 659 C CA . LYS A 1 84 ? -3.305 -4.480 -10.100 1.00 88.81 84 LYS A CA 1
ATOM 660 C C . LYS A 1 84 ? -4.629 -5.121 -9.659 1.00 88.81 84 LYS A C 1
ATOM 662 O O . LYS A 1 84 ? -5.472 -4.413 -9.124 1.00 88.81 84 LYS A O 1
ATOM 667 N N . ASP A 1 85 ? -4.805 -6.424 -9.885 1.00 89.56 85 ASP A N 1
ATOM 668 C CA . ASP A 1 85 ? -6.061 -7.141 -9.631 1.00 89.56 85 ASP A CA 1
ATOM 669 C C . ASP A 1 85 ? -5.992 -7.957 -8.339 1.00 89.56 85 ASP A C 1
ATOM 671 O O . ASP A 1 85 ? -6.920 -7.949 -7.533 1.00 89.56 85 ASP A O 1
ATOM 675 N N . THR A 1 86 ? -4.890 -8.685 -8.128 1.00 89.94 86 THR A N 1
ATOM 676 C CA . THR A 1 86 ? -4.753 -9.565 -6.956 1.00 89.94 86 THR A CA 1
ATOM 677 C C . THR A 1 86 ? -4.206 -8.845 -5.728 1.00 89.94 86 THR A C 1
ATOM 679 O O . THR A 1 86 ? -4.310 -9.383 -4.627 1.00 89.94 86 THR A O 1
ATOM 682 N N . HIS A 1 87 ? -3.615 -7.655 -5.897 1.00 88.12 87 HIS A N 1
ATOM 683 C CA . HIS A 1 87 ? -2.907 -6.906 -4.852 1.00 88.12 87 HIS A CA 1
ATOM 684 C C . HIS A 1 87 ? -1.813 -7.714 -4.128 1.00 88.12 87 HIS A C 1
ATOM 686 O O . HIS A 1 87 ? -1.415 -7.378 -3.014 1.00 88.12 87 HIS A O 1
ATOM 692 N N . VAL A 1 88 ? -1.306 -8.782 -4.752 1.00 88.38 88 VAL A N 1
ATOM 693 C CA . VAL A 1 88 ? -0.163 -9.549 -4.244 1.00 88.38 88 VAL A CA 1
ATOM 694 C C . VAL A 1 88 ? 1.122 -8.807 -4.601 1.00 88.38 88 VAL A C 1
ATOM 696 O O . VAL A 1 88 ? 1.292 -8.389 -5.747 1.00 88.38 88 VAL A O 1
ATOM 699 N N . CYS A 1 89 ? 2.014 -8.643 -3.621 1.00 86.94 89 CYS A N 1
ATOM 700 C CA . CYS A 1 89 ? 3.347 -8.081 -3.827 1.00 86.94 89 CYS A CA 1
ATOM 701 C C . CYS A 1 89 ? 4.264 -9.127 -4.475 1.00 86.94 89 CYS A C 1
ATOM 703 O O . CYS A 1 89 ? 4.358 -10.250 -3.977 1.00 86.94 89 CYS A O 1
ATOM 705 N N . TYR A 1 90 ? 4.931 -8.756 -5.567 1.00 82.56 90 TYR A N 1
ATOM 706 C CA . TYR A 1 90 ? 5.892 -9.624 -6.259 1.00 82.56 90 TYR A CA 1
ATOM 707 C C . TYR A 1 90 ? 7.338 -9.228 -5.994 1.00 82.56 90 TYR A C 1
ATOM 709 O O . TYR A 1 90 ? 8.209 -10.090 -5.927 1.00 82.56 90 TYR A O 1
ATOM 717 N N . VAL A 1 91 ? 7.582 -7.927 -5.851 1.00 80.56 91 VAL A N 1
ATOM 718 C CA . VAL A 1 91 ? 8.914 -7.357 -5.672 1.00 80.56 91 VAL A CA 1
ATOM 719 C C . VAL A 1 91 ? 8.833 -6.285 -4.597 1.00 80.56 91 VAL A C 1
ATOM 721 O O . VAL A 1 91 ? 7.984 -5.394 -4.671 1.00 80.56 91 VAL A O 1
ATOM 724 N N . ALA A 1 92 ? 9.717 -6.386 -3.607 1.00 80.25 92 ALA A N 1
ATOM 725 C CA . ALA A 1 92 ? 9.887 -5.409 -2.544 1.00 80.25 92 ALA A CA 1
ATOM 726 C C . ALA A 1 92 ? 11.353 -4.971 -2.519 1.00 80.25 92 ALA A C 1
ATOM 728 O O . ALA A 1 92 ? 12.232 -5.745 -2.147 1.00 80.25 92 ALA A O 1
ATOM 729 N N . GLU A 1 93 ? 11.597 -3.728 -2.913 1.00 77.69 93 GLU A N 1
ATOM 730 C CA . GLU A 1 93 ? 12.919 -3.113 -2.912 1.00 77.69 93 GLU A CA 1
ATOM 731 C C . GLU A 1 93 ? 13.032 -2.164 -1.726 1.00 77.69 93 GLU A C 1
ATOM 733 O O . GLU A 1 93 ? 12.167 -1.317 -1.504 1.00 77.69 93 GLU A O 1
ATOM 738 N N . SER A 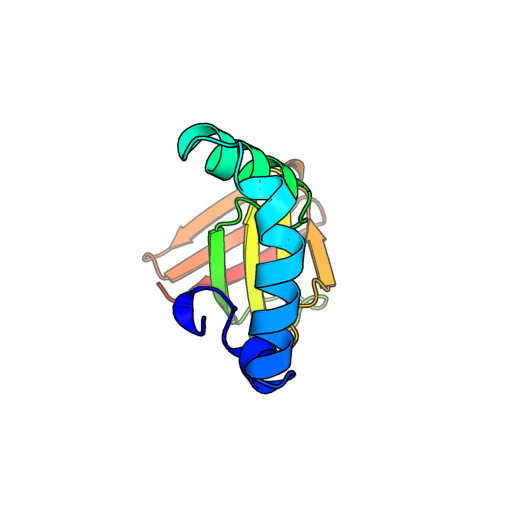1 94 ? 14.113 -2.278 -0.962 1.00 72.94 94 SER A N 1
ATOM 739 C CA . SER A 1 94 ? 14.358 -1.379 0.165 1.00 72.94 94 SER A CA 1
ATOM 740 C C . SER A 1 94 ? 14.568 0.059 -0.318 1.00 72.94 94 SER A C 1
ATOM 742 O O . SER A 1 94 ? 15.225 0.286 -1.334 1.00 72.94 94 SER A O 1
ATOM 744 N N . THR A 1 95 ? 14.084 1.059 0.426 1.00 63.53 95 THR A N 1
ATOM 745 C CA . THR A 1 95 ? 14.302 2.481 0.080 1.00 63.53 95 THR A CA 1
ATOM 746 C C . THR A 1 95 ? 15.791 2.825 0.011 1.00 63.53 95 THR A C 1
ATOM 748 O O . THR A 1 95 ? 16.194 3.668 -0.786 1.00 63.53 95 THR A O 1
ATOM 751 N N . TYR A 1 96 ? 16.632 2.126 0.781 1.00 64.25 96 TYR A N 1
ATOM 752 C CA . TYR A 1 96 ? 18.091 2.270 0.733 1.00 64.25 96 TYR A CA 1
ATOM 753 C C . TYR A 1 96 ? 18.705 1.865 -0.612 1.00 64.25 96 TYR A C 1
ATOM 755 O O . TYR A 1 96 ? 19.851 2.207 -0.892 1.00 64.25 96 TYR A O 1
ATOM 763 N N . CYS A 1 97 ? 17.955 1.157 -1.453 1.00 65.44 97 CYS A N 1
ATOM 764 C CA . CYS A 1 97 ? 18.382 0.799 -2.792 1.00 65.44 97 CYS A CA 1
ATOM 765 C C . CYS A 1 97 ? 18.082 1.912 -3.809 1.00 65.44 97 CYS A C 1
ATOM 767 O O . CYS A 1 97 ? 18.609 1.849 -4.912 1.00 65.44 97 CYS A O 1
ATOM 769 N N . LEU A 1 98 ? 17.295 2.944 -3.479 1.00 68.75 98 LEU A N 1
ATOM 770 C CA . LEU A 1 98 ? 17.027 4.063 -4.385 1.00 68.75 98 LEU A CA 1
ATOM 771 C C . LEU A 1 98 ? 18.259 4.978 -4.483 1.00 68.75 98 LEU A C 1
ATOM 773 O O . LEU A 1 98 ? 18.595 5.693 -3.543 1.00 68.75 98 LEU A O 1
ATOM 777 N N . TYR A 1 99 ? 18.922 4.982 -5.637 1.00 72.44 99 TYR A N 1
ATOM 778 C CA . TYR A 1 99 ? 20.100 5.817 -5.879 1.00 72.44 99 TYR A CA 1
ATOM 779 C C . TYR A 1 99 ? 19.726 7.219 -6.367 1.00 72.44 99 TYR A C 1
ATOM 781 O O . TYR A 1 99 ? 20.299 8.219 -5.939 1.00 72.44 99 TYR A O 1
ATOM 789 N N . SER A 1 100 ? 18.758 7.301 -7.277 1.00 73.62 100 SER A N 1
ATOM 790 C CA . SER A 1 100 ? 18.268 8.565 -7.819 1.00 73.62 100 SER A CA 1
ATOM 791 C C . SER A 1 100 ? 16.840 8.419 -8.320 1.00 73.62 100 SER A C 1
ATOM 793 O O . SER A 1 100 ? 16.406 7.328 -8.698 1.00 73.62 100 SER A O 1
ATOM 795 N N . TYR A 1 101 ? 16.110 9.530 -8.346 1.00 74.25 101 TYR A N 1
ATOM 796 C CA . TYR A 1 101 ? 14.824 9.612 -9.017 1.00 74.25 101 TYR A CA 1
ATOM 797 C C . TYR A 1 101 ? 14.682 10.953 -9.737 1.00 74.25 101 TYR A C 1
ATOM 799 O O . TYR A 1 101 ? 15.226 11.967 -9.303 1.00 74.25 101 TYR A O 1
ATOM 807 N N . VAL A 1 102 ? 13.953 10.949 -10.847 1.00 79.25 102 V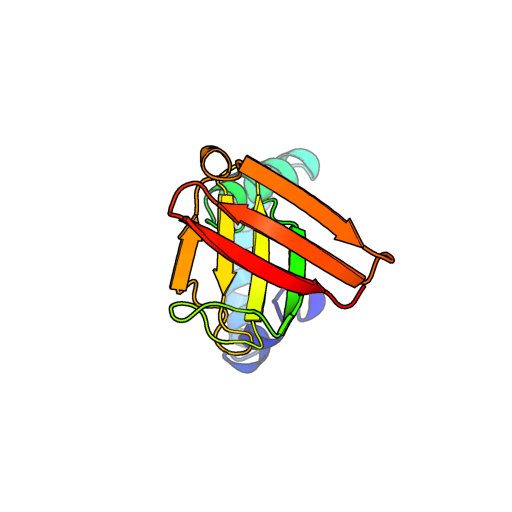AL A N 1
ATOM 808 C CA . VAL A 1 102 ? 13.609 12.137 -11.627 1.00 79.25 102 VAL A CA 1
ATOM 809 C C . VAL A 1 102 ? 12.129 12.055 -11.955 1.00 79.25 102 VAL A C 1
ATOM 811 O O . VAL A 1 102 ? 11.664 11.054 -12.495 1.00 79.25 102 VAL A O 1
ATOM 814 N N . CYS A 1 103 ? 11.390 13.109 -11.620 1.00 75.25 103 CYS A N 1
ATOM 815 C CA . CYS A 1 103 ? 10.007 13.267 -12.042 1.00 75.25 103 CYS A CA 1
ATOM 816 C C . CYS A 1 103 ? 9.971 14.228 -13.231 1.00 75.25 103 CYS A C 1
ATOM 818 O O . CYS A 1 103 ? 10.247 15.418 -13.085 1.00 75.25 103 CYS A O 1
ATOM 820 N N . GLU A 1 104 ? 9.646 13.712 -14.411 1.00 76.44 104 GLU A N 1
ATOM 821 C CA . GLU A 1 104 ? 9.490 14.505 -15.622 1.00 76.44 104 GLU A CA 1
ATOM 822 C C . GLU A 1 104 ? 8.011 14.794 -15.877 1.00 76.44 104 GLU A C 1
ATOM 824 O O . GLU A 1 104 ? 7.168 13.891 -15.906 1.00 76.44 104 GLU A O 1
ATOM 829 N N . HIS A 1 105 ? 7.702 16.073 -16.104 1.00 74.75 105 HIS A N 1
ATOM 830 C CA . HIS A 1 105 ? 6.381 16.542 -16.536 1.00 74.75 105 HIS A CA 1
ATOM 831 C C . HIS A 1 105 ? 5.212 16.062 -15.657 1.00 74.75 105 HIS A C 1
ATOM 833 O O . HIS A 1 105 ? 4.099 15.900 -16.160 1.00 74.75 105 HIS A O 1
ATOM 839 N N . PHE A 1 106 ? 5.467 15.808 -14.366 1.00 68.00 106 PHE A N 1
ATOM 840 C CA . PHE A 1 106 ? 4.493 15.274 -13.406 1.00 68.00 106 PHE A CA 1
ATOM 841 C C . PHE A 1 106 ? 3.782 13.998 -13.878 1.00 68.00 106 PHE A C 1
ATOM 843 O O . PHE A 1 106 ? 2.654 13.754 -13.477 1.00 68.00 106 PHE A O 1
ATOM 850 N N . ARG A 1 107 ? 4.389 13.203 -14.766 1.00 67.06 107 ARG A N 1
ATOM 851 C CA . ARG A 1 107 ? 3.777 11.968 -15.295 1.00 67.06 107 ARG A CA 1
ATOM 852 C C . ARG A 1 107 ? 4.748 10.802 -15.383 1.00 67.06 107 ARG A C 1
ATOM 854 O O . ARG A 1 107 ? 4.337 9.656 -15.278 1.00 67.06 107 ARG A O 1
ATOM 861 N N . ASN A 1 108 ? 6.040 11.073 -15.520 1.00 67.25 108 ASN A N 1
ATOM 862 C CA . ASN A 1 108 ? 7.042 10.020 -15.618 1.00 67.25 108 ASN A CA 1
ATOM 863 C C . ASN A 1 108 ? 7.980 10.102 -14.418 1.00 67.25 108 ASN A C 1
ATOM 865 O O . ASN A 1 108 ? 8.722 11.070 -14.275 1.00 67.25 108 ASN A O 1
ATOM 869 N N . LEU A 1 109 ? 7.949 9.088 -13.559 1.00 71.25 109 LEU A N 1
ATOM 870 C CA . LEU A 1 109 ? 8.906 8.902 -12.480 1.00 71.25 109 LEU A CA 1
ATOM 871 C C . LEU A 1 109 ? 9.973 7.909 -12.944 1.00 71.25 109 LEU A C 1
ATOM 873 O O . LEU A 1 109 ? 9.738 6.708 -13.008 1.00 71.25 109 LEU A O 1
ATOM 877 N N . THR A 1 110 ? 11.172 8.387 -13.238 1.00 70.19 110 THR A N 1
ATOM 878 C CA . THR A 1 110 ? 12.324 7.506 -13.450 1.00 70.19 110 THR A CA 1
ATOM 879 C C . THR A 1 110 ? 13.033 7.299 -12.123 1.00 70.19 110 THR A C 1
ATOM 881 O O . THR A 1 110 ? 13.452 8.272 -11.509 1.00 70.19 110 THR A O 1
ATOM 884 N N . ALA A 1 111 ? 13.195 6.055 -11.685 1.00 71.94 111 ALA A N 1
ATOM 885 C CA . ALA A 1 111 ? 13.912 5.670 -10.476 1.00 71.94 111 ALA A CA 1
ATOM 886 C C . ALA A 1 111 ? 15.063 4.712 -10.824 1.00 71.94 111 ALA A C 1
ATOM 888 O O . ALA A 1 111 ? 14.883 3.732 -11.545 1.00 71.94 111 ALA A O 1
ATOM 889 N N . SER A 1 112 ? 16.261 4.982 -10.311 1.00 66.50 112 SER A N 1
ATOM 890 C CA . SER A 1 112 ? 17.408 4.074 -10.425 1.00 66.50 112 SER A CA 1
ATOM 891 C C . SER A 1 112 ? 17.617 3.361 -9.096 1.00 66.50 112 SER A C 1
ATOM 893 O O . SER A 1 112 ? 17.800 4.024 -8.074 1.00 66.50 112 SER A O 1
ATOM 895 N N . ILE A 1 113 ? 17.597 2.027 -9.113 1.00 69.88 113 ILE A N 1
ATOM 896 C CA . ILE A 1 113 ? 17.782 1.192 -7.923 1.00 69.88 113 ILE A CA 1
ATOM 897 C C . ILE A 1 113 ? 19.166 0.516 -7.999 1.00 69.88 113 ILE A C 1
ATOM 899 O O . ILE A 1 113 ? 19.646 0.183 -9.081 1.00 69.88 113 ILE A O 1
ATOM 903 N N . PHE A 1 114 ? 19.842 0.341 -6.860 1.00 55.81 114 PHE A N 1
ATOM 904 C CA . PHE A 1 114 ? 21.244 -0.096 -6.736 1.00 55.81 114 PHE A CA 1
ATOM 905 C C . PHE A 1 114 ? 21.550 -1.466 -7.376 1.00 55.81 114 PHE A C 1
ATOM 907 O O . PHE A 1 114 ? 22.712 -1.779 -7.616 1.00 55.81 114 PHE A O 1
ATOM 914 N N . SER A 1 115 ? 20.528 -2.258 -7.716 1.00 57.47 115 SER A N 1
ATOM 915 C CA . SER A 1 115 ? 20.653 -3.552 -8.402 1.00 57.47 115 SER A CA 1
ATOM 916 C C . SER A 1 115 ? 20.978 -3.448 -9.912 1.00 57.47 115 SER A C 1
ATOM 918 O O . SER A 1 115 ? 20.806 -4.423 -10.636 1.00 57.47 115 SER A O 1
ATOM 920 N N . LEU A 1 116 ? 21.432 -2.292 -10.419 1.00 51.72 116 LEU A N 1
ATOM 921 C CA . LEU A 1 116 ? 21.665 -1.986 -11.849 1.00 51.72 116 LEU A CA 1
ATOM 922 C C . LEU A 1 116 ? 20.405 -1.961 -12.744 1.00 51.72 116 LEU A C 1
ATOM 924 O O . LEU A 1 116 ? 20.506 -1.539 -13.898 1.00 51.72 116 LEU A O 1
ATOM 928 N N . GLU A 1 117 ? 19.220 -2.323 -12.244 1.00 59.03 117 GLU A N 1
ATOM 929 C CA . GLU A 1 117 ? 17.961 -2.105 -12.966 1.00 59.03 117 GLU A CA 1
ATOM 930 C C . GLU A 1 117 ? 17.490 -0.646 -12.817 1.00 59.03 117 GLU A C 1
ATOM 932 O O . GLU A 1 117 ? 17.272 -0.127 -11.717 1.00 59.03 117 GLU A O 1
ATOM 937 N N . LYS A 1 118 ? 17.336 0.042 -13.956 1.00 61.59 118 LYS A N 1
ATOM 938 C CA . LYS A 1 118 ? 16.688 1.357 -14.030 1.00 61.59 118 LYS A CA 1
ATOM 939 C C . LYS A 1 118 ? 15.202 1.159 -14.293 1.00 61.59 118 LYS A C 1
ATOM 941 O O . LYS A 1 118 ? 14.831 0.701 -15.369 1.00 61.59 118 LYS A O 1
ATOM 946 N N . PHE A 1 119 ? 14.360 1.578 -13.358 1.00 64.25 119 PHE A N 1
ATOM 947 C CA . PHE A 1 119 ? 12.914 1.567 -13.529 1.00 64.25 119 PHE A CA 1
ATOM 948 C C . PHE A 1 119 ? 12.458 2.925 -14.062 1.00 64.25 119 PHE A C 1
ATOM 950 O O . PHE A 1 119 ? 12.518 3.936 -13.370 1.00 64.25 119 PHE A O 1
ATOM 957 N N . VAL A 1 120 ? 11.976 2.965 -15.301 1.00 63.72 120 VAL A N 1
ATOM 958 C CA . VAL A 1 120 ? 11.200 4.112 -15.794 1.00 63.72 120 VAL A CA 1
ATOM 959 C C . VAL A 1 120 ? 9.735 3.797 -15.535 1.00 63.72 120 VAL A C 1
ATOM 961 O O . VAL A 1 120 ? 9.207 2.863 -16.132 1.00 63.72 120 VAL A O 1
ATOM 964 N N . LEU A 1 121 ? 9.099 4.530 -14.627 1.00 67.56 121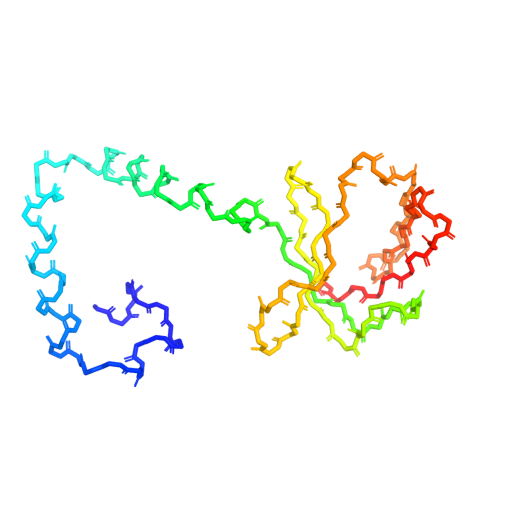 LEU A N 1
ATOM 965 C CA . LEU A 1 121 ? 7.704 4.350 -14.238 1.00 67.56 121 LEU A CA 1
ATOM 966 C C . LEU A 1 121 ? 6.863 5.471 -14.855 1.00 67.56 121 LEU A C 1
ATOM 968 O O . LEU A 1 121 ? 7.103 6.652 -14.609 1.00 67.56 121 LEU A O 1
ATOM 972 N N . CYS A 1 122 ? 5.855 5.114 -15.647 1.00 64.19 122 CYS A N 1
ATOM 973 C CA . CYS A 1 122 ? 4.846 6.071 -16.100 1.00 64.19 122 CYS A CA 1
ATOM 974 C C . CYS A 1 122 ? 3.685 6.067 -15.097 1.00 64.19 122 CYS A C 1
ATOM 976 O O . CYS A 1 122 ? 2.911 5.103 -15.043 1.00 64.19 122 CYS A O 1
ATOM 978 N N . CYS A 1 123 ? 3.603 7.117 -14.280 1.00 64.31 123 CYS A N 1
ATOM 979 C CA . CYS A 1 123 ? 2.583 7.306 -13.255 1.00 64.31 123 CYS A CA 1
ATOM 980 C C . CYS A 1 123 ? 1.447 8.173 -13.813 1.00 64.31 123 CYS A C 1
ATOM 982 O O . CYS A 1 123 ? 1.676 9.284 -14.293 1.00 64.31 123 CYS A O 1
ATOM 984 N N . GLN A 1 124 ? 0.205 7.710 -13.699 1.00 57.94 124 GLN A N 1
ATOM 985 C CA . GLN A 1 124 ? -0.949 8.596 -13.864 1.00 57.94 124 GLN A CA 1
ATOM 986 C C . GLN A 1 124 ? -1.263 9.244 -12.512 1.00 57.94 124 GLN A C 1
ATOM 988 O O . GLN A 1 124 ? -1.539 8.533 -11.546 1.00 57.94 124 GLN A O 1
ATOM 993 N N . PHE A 1 125 ? -1.168 10.575 -12.453 1.00 56.84 125 PHE A N 1
ATOM 994 C CA . PHE A 1 125 ? -1.666 11.397 -11.346 1.00 56.84 125 PHE A CA 1
ATOM 995 C C . PHE A 1 125 ? -3.094 11.855 -11.636 1.00 56.84 125 PHE A C 1
ATOM 997 O O . PHE A 1 125 ? -3.386 12.119 -12.828 1.00 56.84 125 PHE A O 1
#

InterPro domains:
  IPR000299 FERM domain [PS50057] (1-125)
  IPR019748 FERM central domain [PF00373] (4-56)
  IPR051567 Unconventional Myosin ATPase [PTHR22692] (2-88)

Sequence (125 aa):
MQECVPPPFYSKQGSQHWLNMTTQHMQQVQPLNPHQARAQFLGMVSAFPMFGSSFFYIQSLNSASIHAPCILAVNLNGLHFLNKDTHVCYVAESTYCLYSYVCEHFRNLTASIFSLEKFVLCCQF

Secondary structure (DSSP, 8-state):
-GGGS-HHHHTTS-HHHHHHHHHHHHHHHTTS-HHHHHHHHHHHHTTSTTTT-EEEEEEEE--SSSPSSEEEEEETTEEEEEETTT--EEEEE-GGGEEEEEEETTTEEEEEETTS-EEEEEE--

Organism: Monopterus albus (NCBI:txid43700)